Protein AF-A0A7W0VS51-F1 (afdb_monomer)

Foldseek 3Di:
DPPVVVVVVVLVVLCVVCVVLCVVPDDPSPPVNVVSVVVNVCSVVVVVCCVVVVVVCCVVVVPPDDDPDDD

Mean predicted aligned error: 12.31 Å

pLDDT: mean 73.58, std 11.72, range [49.66, 91.69]

Structure (mmCIF, N/CA/C/O backbone):
data_AF-A0A7W0VS51-F1
#
_entry.id   AF-A0A7W0VS51-F1
#
loop_
_atom_site.group_PDB
_atom_site.id
_atom_site.type_symbol
_atom_site.label_atom_id
_atom_site.label_alt_id
_atom_site.label_comp_id
_atom_site.label_asym_id
_atom_site.label_entity_id
_atom_site.label_seq_id
_atom_site.pdbx_PDB_ins_code
_atom_site.Cartn_x
_atom_site.Cartn_y
_atom_site.Cartn_z
_atom_site.occupancy
_atom_site.B_iso_or_equ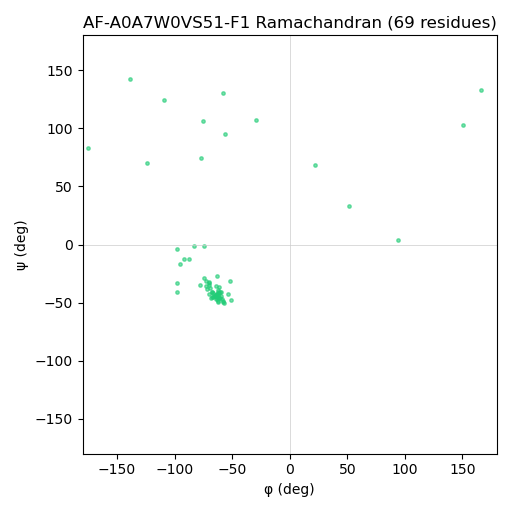iv
_atom_site.auth_seq_id
_atom_site.auth_comp_id
_atom_site.auth_asym_id
_atom_site.auth_atom_id
_atom_site.pdbx_PDB_model_num
ATOM 1 N N . ARG A 1 1 ? -13.148 8.608 12.353 1.00 52.56 1 ARG A N 1
ATOM 2 C CA . ARG A 1 1 ? -13.382 9.335 11.072 1.00 52.56 1 ARG A CA 1
ATOM 3 C C . ARG A 1 1 ? -12.243 10.272 10.609 1.00 52.56 1 ARG A C 1
ATOM 5 O O . ARG A 1 1 ? -12.329 10.782 9.504 1.00 52.56 1 ARG A O 1
ATOM 12 N N . ARG A 1 2 ? -11.136 10.458 11.353 1.00 49.66 2 ARG A N 1
ATOM 13 C CA . ARG A 1 2 ? -10.039 11.391 10.982 1.00 49.66 2 ARG A CA 1
ATOM 14 C C . ARG A 1 2 ? -8.819 10.743 10.286 1.00 49.66 2 ARG A C 1
ATOM 16 O O . ARG A 1 2 ? -7.920 11.462 9.880 1.00 49.66 2 ARG A O 1
ATOM 23 N N . ARG A 1 3 ? -8.791 9.406 10.129 1.00 58.31 3 ARG A N 1
ATOM 24 C CA . ARG A 1 3 ? -7.633 8.6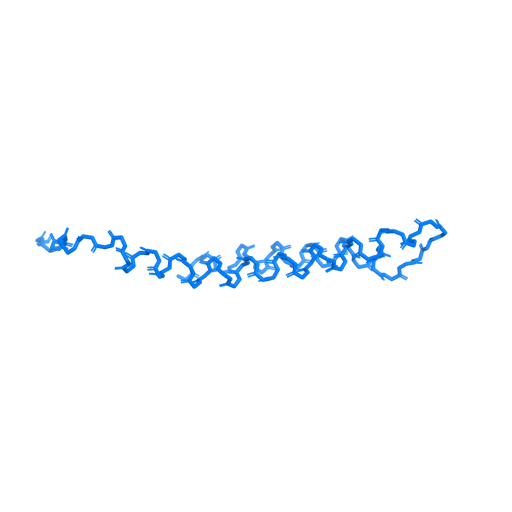43 9.600 1.00 58.31 3 ARG A CA 1
ATOM 25 C C . ARG A 1 3 ? -7.669 8.323 8.095 1.00 58.31 3 ARG A C 1
ATOM 27 O O . ARG A 1 3 ? -6.630 8.036 7.524 1.00 58.31 3 ARG A O 1
ATOM 34 N N . LEU A 1 4 ? -8.832 8.426 7.444 1.00 57.84 4 LEU A N 1
ATOM 35 C CA . LEU A 1 4 ? -8.990 8.122 6.009 1.00 57.84 4 LEU A CA 1
ATOM 36 C C . LEU A 1 4 ? -8.409 9.212 5.093 1.00 57.84 4 LEU A C 1
ATOM 38 O O . LEU A 1 4 ? -7.937 8.917 4.002 1.00 57.84 4 LEU A O 1
ATOM 42 N N . ARG A 1 5 ? -8.399 10.470 5.556 1.00 69.50 5 ARG A N 1
ATOM 43 C CA . ARG A 1 5 ? -7.793 11.606 4.842 1.00 69.50 5 ARG A CA 1
ATOM 44 C C . ARG A 1 5 ? -6.297 11.387 4.550 1.00 69.50 5 ARG A C 1
ATOM 46 O O . ARG A 1 5 ? -5.921 11.532 3.394 1.00 69.50 5 ARG A O 1
ATOM 53 N N . PRO A 1 6 ? -5.469 10.996 5.538 1.00 72.44 6 PRO A N 1
ATOM 54 C CA . PRO A 1 6 ? -4.065 10.657 5.315 1.00 72.44 6 PRO A CA 1
ATOM 55 C C . PRO A 1 6 ? -3.821 9.598 4.237 1.00 72.44 6 PRO A C 1
ATOM 57 O O . PRO A 1 6 ? -2.928 9.779 3.422 1.00 72.44 6 PRO A O 1
ATOM 60 N N . ILE A 1 7 ? -4.627 8.529 4.205 1.00 71.50 7 ILE A N 1
ATOM 61 C CA . ILE A 1 7 ? -4.447 7.413 3.261 1.00 71.50 7 ILE A CA 1
ATOM 62 C C . ILE A 1 7 ? -4.747 7.861 1.832 1.00 71.50 7 ILE A C 1
ATOM 64 O O . ILE A 1 7 ? -3.959 7.589 0.932 1.00 71.50 7 ILE A O 1
ATOM 68 N N . LEU A 1 8 ? -5.857 8.580 1.633 1.00 74.12 8 LEU A N 1
ATOM 69 C CA . LEU A 1 8 ? -6.222 9.140 0.327 1.00 74.12 8 LEU A CA 1
ATOM 70 C C . LEU A 1 8 ? -5.201 10.181 -0.149 1.00 74.12 8 LEU A C 1
ATOM 72 O O . LEU A 1 8 ? -4.900 10.252 -1.335 1.00 74.12 8 LEU A O 1
ATOM 76 N N . MET A 1 9 ? -4.641 10.964 0.776 1.00 83.81 9 MET A N 1
ATOM 77 C CA . MET A 1 9 ? -3.618 11.961 0.468 1.00 83.81 9 MET A CA 1
ATOM 78 C C . MET A 1 9 ? -2.313 11.307 -0.001 1.00 83.81 9 MET A C 1
ATOM 80 O O . MET A 1 9 ? -1.757 11.733 -1.009 1.00 83.81 9 MET A O 1
ATOM 84 N N . THR A 1 10 ? -1.834 10.257 0.673 1.00 79.81 10 THR A N 1
ATOM 85 C CA . THR A 1 10 ? -0.615 9.556 0.243 1.00 79.81 10 THR A CA 1
ATOM 86 C C . THR A 1 10 ? -0.825 8.778 -1.047 1.00 79.81 10 THR A C 1
ATOM 88 O O . THR A 1 10 ? 0.018 8.882 -1.933 1.00 79.81 10 THR A O 1
ATOM 91 N N . THR A 1 11 ? -1.954 8.077 -1.216 1.00 71.31 11 THR A N 1
ATOM 92 C CA . THR A 1 11 ? -2.239 7.383 -2.490 1.00 71.31 11 THR A CA 1
ATOM 93 C C . THR A 1 11 ? -2.334 8.355 -3.661 1.00 71.31 11 THR A C 1
ATOM 95 O O . THR A 1 11 ? -1.756 8.079 -4.708 1.00 71.31 11 THR A O 1
ATOM 98 N N . ALA A 1 12 ? -2.984 9.511 -3.494 1.00 79.94 12 ALA A N 1
ATOM 99 C CA . ALA A 1 12 ? -3.052 10.529 -4.543 1.00 79.94 12 ALA A CA 1
ATOM 100 C C . ALA A 1 12 ? -1.662 11.075 -4.914 1.00 79.94 12 ALA A C 1
ATOM 102 O O . ALA A 1 12 ? -1.327 11.140 -6.097 1.00 79.94 12 ALA A O 1
ATOM 103 N N . THR A 1 13 ? -0.828 11.406 -3.924 1.00 83.25 13 THR A N 1
ATOM 104 C CA . THR A 1 13 ? 0.544 11.888 -4.155 1.00 83.25 13 THR A CA 1
ATOM 105 C C . THR A 1 13 ? 1.417 10.834 -4.842 1.00 83.25 13 THR A C 1
ATOM 107 O O . THR A 1 13 ? 2.133 11.163 -5.786 1.00 83.25 13 THR A O 1
ATOM 110 N N . THR A 1 14 ? 1.340 9.564 -4.429 1.00 79.19 14 THR A N 1
ATOM 111 C CA . THR A 1 14 ? 2.086 8.466 -5.068 1.00 79.19 14 THR A CA 1
ATOM 112 C C . THR A 1 14 ? 1.612 8.225 -6.499 1.00 79.19 14 THR A C 1
ATOM 114 O O . THR A 1 14 ? 2.447 8.104 -7.392 1.00 79.19 14 THR A O 1
ATOM 117 N N . CYS A 1 15 ? 0.298 8.216 -6.747 1.00 73.69 15 CYS A N 1
ATOM 118 C CA . CYS A 1 15 ? -0.249 8.079 -8.096 1.00 73.69 15 CYS A CA 1
ATOM 119 C C . CYS A 1 15 ? 0.211 9.215 -9.013 1.00 73.69 15 CYS A C 1
ATOM 121 O O . CYS A 1 15 ? 0.625 8.938 -10.131 1.00 73.69 15 CYS A O 1
ATOM 123 N N . LEU A 1 16 ? 0.197 10.468 -8.547 1.00 79.62 16 LEU A N 1
ATOM 124 C CA . LEU A 1 1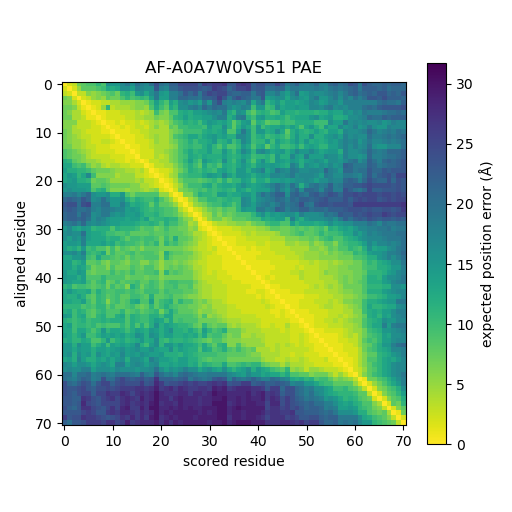6 ? 0.672 11.615 -9.331 1.00 79.62 16 LEU A CA 1
ATOM 125 C C . LEU A 1 16 ? 2.189 11.572 -9.579 1.00 79.62 16 LEU A C 1
ATOM 127 O O . LEU A 1 16 ? 2.627 11.857 -10.690 1.00 79.62 16 LEU A O 1
ATOM 131 N N . GLY A 1 17 ? 2.990 11.181 -8.582 1.00 76.00 17 GLY A N 1
ATOM 132 C CA . GLY A 1 17 ? 4.451 11.088 -8.708 1.00 76.00 17 GLY A CA 1
ATOM 133 C C . GLY A 1 17 ? 4.935 9.911 -9.561 1.00 76.00 17 GLY A C 1
ATOM 134 O O . GLY A 1 17 ? 5.958 10.017 -10.232 1.00 76.00 17 GLY A O 1
ATOM 135 N N . MET A 1 18 ? 4.195 8.798 -9.574 1.00 70.44 18 MET A N 1
ATOM 136 C CA . MET A 1 18 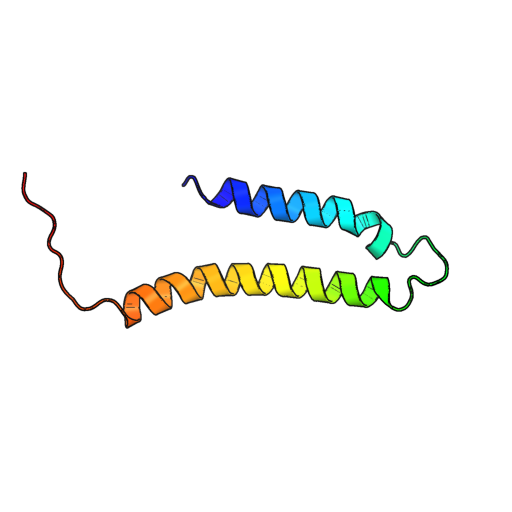? 4.511 7.622 -10.394 1.00 70.44 18 MET A CA 1
ATOM 137 C C . MET A 1 18 ? 3.844 7.638 -11.773 1.00 70.44 18 MET A C 1
ATOM 139 O O . MET A 1 18 ? 4.245 6.851 -12.626 1.00 70.44 18 MET A O 1
ATOM 143 N N . LEU A 1 19 ? 2.877 8.525 -12.028 1.00 71.62 19 LEU A N 1
ATOM 144 C CA . LEU A 1 19 ? 2.202 8.659 -13.323 1.00 71.62 19 LEU A CA 1
ATOM 145 C C . LEU A 1 19 ? 3.168 8.782 -14.523 1.00 71.62 19 LEU A C 1
ATOM 147 O O . LEU A 1 19 ? 2.984 8.031 -15.483 1.00 71.62 19 LEU A O 1
ATOM 151 N N . PRO A 1 20 ? 4.216 9.639 -14.500 1.00 67.81 20 PRO A N 1
ATOM 152 C CA . PRO A 1 20 ? 5.138 9.751 -15.635 1.00 67.81 20 PRO A CA 1
ATOM 153 C C . PRO A 1 20 ? 6.023 8.506 -15.808 1.00 67.81 20 PRO A C 1
ATOM 155 O O . PRO A 1 20 ? 6.330 8.119 -16.932 1.00 67.81 20 PRO A O 1
ATOM 158 N N . ILE A 1 21 ? 6.378 7.838 -14.705 1.00 67.19 21 ILE A N 1
ATOM 159 C CA . ILE A 1 21 ? 7.179 6.602 -14.706 1.00 67.19 21 ILE A CA 1
ATOM 160 C C . ILE A 1 21 ? 6.344 5.429 -15.244 1.00 67.19 21 ILE A C 1
ATOM 162 O O . ILE A 1 21 ? 6.839 4.597 -16.001 1.00 67.19 21 ILE A O 1
ATOM 166 N N . ALA A 1 22 ? 5.056 5.379 -14.892 1.00 59.56 22 ALA A N 1
ATOM 167 C CA . ALA A 1 22 ? 4.114 4.360 -15.347 1.00 59.56 22 ALA A CA 1
ATOM 168 C C . ALA A 1 22 ? 3.775 4.493 -16.837 1.00 59.56 22 ALA A C 1
ATOM 170 O O . ALA A 1 22 ?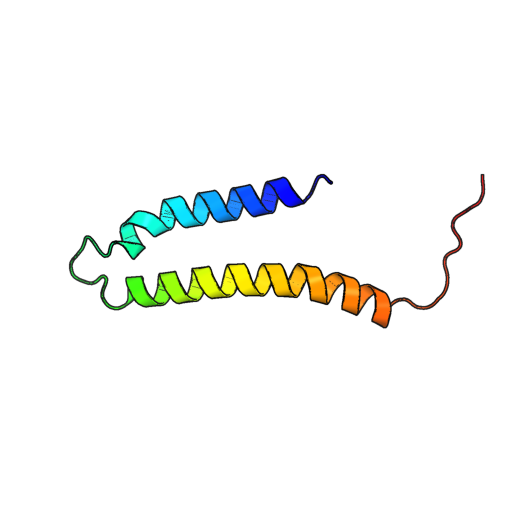 3.567 3.480 -17.503 1.00 59.56 22 ALA A O 1
ATOM 171 N N . MET A 1 23 ? 3.750 5.721 -17.363 1.00 65.56 23 MET A N 1
ATOM 172 C CA . MET A 1 23 ? 3.595 5.966 -18.797 1.00 65.56 23 MET A CA 1
ATOM 173 C C . MET A 1 23 ? 4.866 5.663 -19.610 1.00 65.56 23 MET A C 1
ATOM 175 O O . MET A 1 23 ? 4.822 5.775 -20.831 1.00 65.56 23 MET A O 1
ATOM 179 N N . ALA A 1 24 ? 5.967 5.248 -18.964 1.00 59.94 24 ALA A N 1
ATOM 180 C CA . ALA A 1 24 ? 7.195 4.793 -19.621 1.00 59.94 24 ALA A CA 1
ATOM 181 C C . ALA A 1 24 ? 7.727 5.780 -20.686 1.00 59.94 24 ALA A C 1
ATOM 183 O O . ALA A 1 24 ? 8.293 5.368 -21.698 1.00 59.94 24 ALA A O 1
ATOM 184 N N . LEU A 1 25 ? 7.543 7.094 -20.477 1.00 58.81 25 LEU A N 1
ATOM 185 C CA . LEU A 1 25 ? 8.105 8.130 -21.352 1.00 58.81 25 LEU A CA 1
ATOM 186 C C . LEU A 1 25 ? 9.601 8.288 -21.051 1.00 58.81 25 LEU A C 1
ATOM 188 O O . LEU A 1 25 ? 10.018 9.231 -20.383 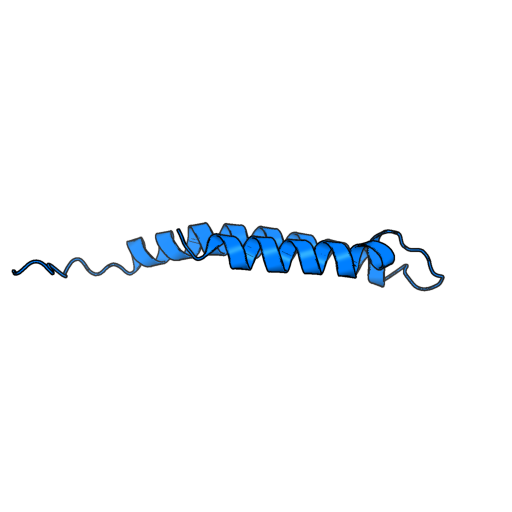1.00 58.81 25 LEU A O 1
ATOM 192 N N . GLY A 1 26 ? 10.408 7.331 -21.498 1.00 60.69 26 GLY A N 1
ATOM 193 C CA . GLY A 1 26 ? 11.864 7.396 -21.405 1.00 60.69 26 GLY A CA 1
ATOM 194 C C . GLY A 1 26 ? 12.530 6.052 -21.683 1.00 60.69 26 GLY A C 1
ATOM 195 O O . GLY A 1 26 ? 12.121 5.022 -21.140 1.00 60.69 26 GLY A O 1
ATOM 196 N N . GLU A 1 27 ? 13.568 6.064 -22.518 1.00 59.19 27 GLU A N 1
ATOM 197 C CA . GLU A 1 27 ? 14.456 4.919 -22.749 1.00 59.19 27 GLU A CA 1
ATOM 198 C C . GLU A 1 27 ? 15.086 4.481 -21.408 1.00 59.19 27 GLU A C 1
ATOM 200 O O . GLU A 1 27 ? 15.547 5.317 -20.632 1.00 59.19 27 GLU A O 1
ATOM 205 N N . GLY A 1 28 ? 15.042 3.181 -21.082 1.00 67.06 28 GLY A N 1
ATOM 206 C CA . GLY A 1 28 ? 15.501 2.642 -19.786 1.00 67.06 28 GLY A CA 1
ATOM 207 C C . GLY A 1 28 ? 14.420 2.479 -18.701 1.00 67.06 28 GLY A C 1
ATOM 208 O O . GLY A 1 28 ? 14.720 2.062 -17.580 1.00 67.06 28 GLY A O 1
ATOM 209 N N . THR A 1 29 ? 13.145 2.746 -19.011 1.00 64.31 29 THR A N 1
ATOM 210 C CA . THR A 1 29 ? 12.008 2.513 -18.089 1.00 64.31 29 THR A CA 1
ATOM 211 C C . THR A 1 29 ? 11.484 1.071 -18.082 1.00 64.31 29 THR A C 1
ATOM 213 O O . THR A 1 29 ? 10.604 0.734 -17.289 1.00 64.31 29 THR A O 1
ATOM 216 N N . GLU A 1 30 ? 12.068 0.193 -18.896 1.00 72.00 30 GLU A N 1
ATOM 217 C CA . GLU A 1 30 ? 11.744 -1.235 -19.020 1.00 72.00 30 GLU A CA 1
ATOM 218 C C . GLU A 1 30 ? 11.733 -1.999 -17.682 1.00 72.00 30 GLU A C 1
ATOM 220 O O . GLU A 1 30 ? 10.905 -2.889 -17.495 1.00 72.00 30 GLU A O 1
ATOM 225 N N . ILE A 1 31 ? 12.563 -1.595 -16.711 1.00 75.56 31 ILE A N 1
ATOM 226 C CA . ILE A 1 31 ? 12.566 -2.163 -15.351 1.00 75.56 31 ILE A CA 1
ATOM 227 C C . ILE A 1 31 ? 11.773 -1.297 -14.357 1.00 75.56 31 ILE A C 1
ATOM 229 O O . ILE A 1 31 ? 11.118 -1.818 -13.454 1.00 75.56 31 ILE A O 1
ATOM 233 N N . GLN A 1 32 ? 11.756 0.027 -14.520 1.00 74.38 32 GLN A N 1
ATOM 234 C CA . GLN A 1 32 ? 11.070 0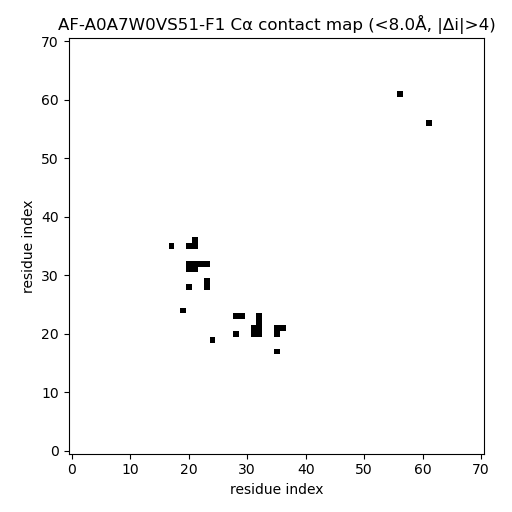.923 -13.579 1.00 74.38 32 GLN A CA 1
ATOM 235 C C . GLN A 1 32 ? 9.538 0.846 -13.688 1.00 74.38 32 GLN A C 1
ATOM 237 O O . GLN A 1 32 ? 8.847 0.897 -12.670 1.00 74.38 32 GLN A O 1
ATOM 242 N N . ALA A 1 33 ? 8.995 0.656 -14.893 1.00 75.19 33 ALA A N 1
ATOM 243 C CA . ALA A 1 33 ? 7.558 0.531 -15.127 1.00 75.19 33 ALA A CA 1
ATOM 244 C C . ALA A 1 33 ? 6.916 -0.714 -14.466 1.00 75.19 33 ALA A C 1
ATOM 246 O O . ALA A 1 33 ? 5.834 -0.580 -13.878 1.00 75.19 33 ALA A O 1
ATOM 247 N N . PRO A 1 34 ? 7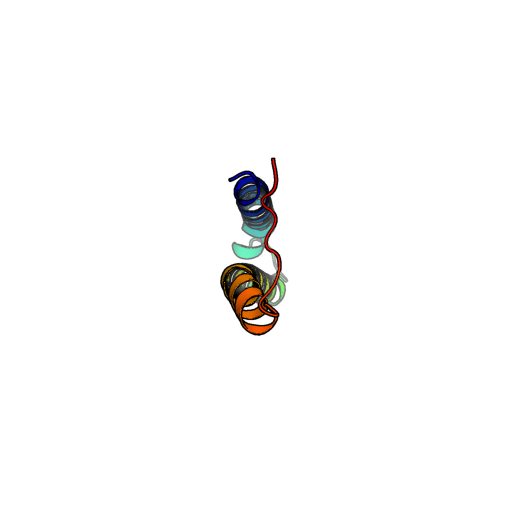.503 -1.930 -14.531 1.00 79.75 34 PRO A N 1
ATOM 248 C CA . PRO A 1 34 ? 6.985 -3.072 -13.777 1.00 79.75 34 PRO A CA 1
ATOM 249 C C . PRO A 1 34 ? 7.195 -2.917 -12.264 1.00 79.75 34 PRO A C 1
ATOM 251 O O . PRO A 1 34 ? 6.282 -3.238 -11.504 1.00 79.75 34 PRO A O 1
ATOM 254 N N . LEU A 1 35 ? 8.323 -2.354 -11.813 1.00 83.56 35 LEU A N 1
ATOM 255 C CA . LEU A 1 35 ? 8.559 -2.095 -10.385 1.00 83.56 35 LEU A CA 1
ATOM 256 C C . LEU A 1 35 ? 7.519 -1.136 -9.788 1.00 83.56 35 LEU A C 1
ATOM 258 O O . LEU A 1 35 ? 6.945 -1.429 -8.739 1.00 83.56 35 LEU A O 1
ATOM 262 N N . ALA A 1 36 ? 7.214 -0.031 -10.474 1.00 80.75 36 ALA A N 1
ATOM 263 C CA . ALA A 1 36 ? 6.202 0.927 -10.027 1.00 80.75 36 ALA A CA 1
ATOM 264 C C . ALA A 1 36 ? 4.811 0.280 -9.903 1.00 80.75 36 ALA A C 1
ATOM 266 O O . ALA A 1 36 ? 4.110 0.499 -8.913 1.00 80.75 36 ALA A O 1
ATOM 267 N N . ARG A 1 37 ? 4.432 -0.578 -10.862 1.00 82.25 37 ARG A N 1
ATOM 268 C CA . ARG A 1 37 ? 3.173 -1.342 -10.808 1.00 82.25 37 ARG A CA 1
ATOM 269 C C . ARG A 1 37 ? 3.115 -2.297 -9.613 1.00 82.25 37 ARG A C 1
ATOM 271 O O . ARG A 1 37 ? 2.084 -2.347 -8.943 1.00 82.25 37 ARG A O 1
ATOM 278 N N . VAL A 1 38 ? 4.202 -3.014 -9.318 1.00 89.75 38 VAL A N 1
ATOM 279 C CA . VAL A 1 38 ? 4.277 -3.923 -8.158 1.00 89.75 38 VAL A CA 1
ATOM 280 C C . VAL A 1 38 ? 4.155 -3.152 -6.844 1.00 89.75 38 VAL A C 1
ATOM 282 O O . VAL A 1 38 ? 3.396 -3.563 -5.968 1.00 89.75 38 VAL A O 1
ATOM 285 N N . VAL A 1 39 ? 4.839 -2.013 -6.712 1.00 86.00 39 VAL A N 1
ATOM 286 C CA . VAL A 1 39 ? 4.778 -1.179 -5.500 1.00 86.00 39 VAL A CA 1
ATOM 287 C C . VAL A 1 39 ? 3.373 -0.615 -5.287 1.00 86.00 39 VAL A C 1
ATOM 289 O O . VAL A 1 39 ? 2.835 -0.739 -4.188 1.00 86.00 39 VAL A O 1
ATOM 292 N N . LEU A 1 40 ? 2.738 -0.064 -6.328 1.00 84.31 40 LEU A N 1
ATOM 293 C CA . LEU A 1 40 ? 1.360 0.440 -6.252 1.00 84.31 40 LEU A CA 1
ATOM 294 C C . LEU A 1 40 ? 0.368 -0.654 -5.835 1.00 84.31 40 LEU A C 1
ATOM 296 O O . LEU A 1 40 ? -0.438 -0.443 -4.925 1.00 84.31 40 LEU A O 1
ATOM 300 N N . GLY A 1 41 ? 0.455 -1.838 -6.450 1.00 88.12 41 GLY A N 1
ATOM 301 C CA . GLY A 1 41 ? -0.373 -2.986 -6.077 1.00 88.12 41 GLY A CA 1
ATOM 302 C C . GLY A 1 41 ? -0.126 -3.435 -4.635 1.00 88.12 41 GLY A C 1
ATOM 303 O O . GLY A 1 41 ? -1.073 -3.616 -3.868 1.00 88.12 41 GLY A O 1
ATOM 304 N N . GLY A 1 42 ? 1.142 -3.537 -4.233 1.00 89.56 42 GLY A N 1
ATOM 305 C CA . GLY A 1 42 ? 1.540 -3.917 -2.879 1.00 89.56 42 GLY A CA 1
ATOM 306 C C . GLY A 1 42 ? 1.061 -2.929 -1.818 1.00 89.56 42 GLY A C 1
ATOM 307 O O . GLY A 1 42 ? 0.572 -3.349 -0.772 1.00 89.56 42 GLY A O 1
ATOM 308 N N . MET A 1 43 ? 1.126 -1.623 -2.086 1.00 85.00 43 MET A N 1
ATOM 309 C CA . MET A 1 43 ? 0.640 -0.595 -1.161 1.00 85.00 43 MET A CA 1
ATOM 310 C C . MET A 1 43 ? -0.884 -0.633 -1.008 1.00 85.00 43 MET A C 1
ATOM 312 O O . MET A 1 43 ? -1.386 -0.530 0.116 1.00 85.00 43 MET A O 1
ATOM 316 N N . LEU A 1 44 ? -1.626 -0.829 -2.103 1.00 86.44 44 LEU A N 1
ATOM 317 C CA . LEU A 1 44 ? -3.084 -0.990 -2.056 1.00 86.44 44 LEU A CA 1
ATOM 318 C C . LEU A 1 44 ? -3.480 -2.230 -1.244 1.00 86.44 44 LEU A C 1
ATOM 320 O O . LEU A 1 44 ? -4.295 -2.132 -0.323 1.00 86.44 44 LEU A O 1
ATOM 324 N N . ILE A 1 45 ? -2.858 -3.374 -1.536 1.00 91.31 45 ILE A N 1
ATOM 325 C CA . ILE A 1 45 ? -3.128 -4.644 -0.851 1.00 91.31 45 ILE A CA 1
ATOM 326 C C . ILE A 1 45 ? -2.716 -4.566 0.621 1.00 91.31 45 ILE A C 1
ATOM 328 O O . ILE A 1 45 ? -3.496 -4.953 1.483 1.00 91.31 45 ILE A O 1
ATOM 332 N N . SER A 1 46 ? -1.546 -4.008 0.937 1.00 87.75 46 SER A N 1
ATOM 333 C CA . SER A 1 46 ? -1.072 -3.828 2.316 1.00 87.75 46 SER A CA 1
ATOM 334 C C . SER A 1 46 ? -2.000 -2.921 3.127 1.00 87.75 46 SER A C 1
ATOM 336 O O . SER A 1 46 ? -2.259 -3.189 4.298 1.00 87.75 46 SER A O 1
ATOM 338 N N . THR A 1 47 ? -2.577 -1.889 2.506 1.00 83.44 47 THR A N 1
ATOM 339 C CA . THR A 1 47 ? -3.551 -1.010 3.170 1.00 83.44 47 THR A CA 1
ATOM 340 C C . THR A 1 47 ? -4.853 -1.748 3.476 1.00 83.44 47 THR A C 1
ATOM 342 O O . THR A 1 47 ? -5.358 -1.649 4.595 1.00 83.44 47 THR A O 1
ATOM 345 N N . LEU A 1 48 ? -5.378 -2.516 2.514 1.00 89.06 48 LEU A N 1
ATOM 346 C CA . LEU A 1 48 ? -6.573 -3.343 2.715 1.00 89.06 48 LEU A CA 1
ATOM 347 C C . LEU A 1 48 ? -6.337 -4.424 3.770 1.00 89.06 48 LEU A C 1
ATOM 349 O O . LEU A 1 48 ? -7.141 -4.563 4.691 1.00 89.06 48 LEU A O 1
ATOM 353 N N . ILE A 1 49 ? -5.206 -5.129 3.674 1.00 91.69 49 ILE A N 1
ATOM 354 C CA . ILE A 1 49 ? -4.776 -6.110 4.667 1.00 91.69 49 ILE A CA 1
ATOM 355 C C . ILE A 1 49 ? -4.671 -5.429 6.018 1.00 91.69 49 ILE A C 1
ATOM 357 O O . ILE A 1 49 ? -5.285 -5.916 6.942 1.00 91.69 49 ILE A O 1
ATOM 361 N N . THR A 1 50 ? -4.001 -4.288 6.163 1.00 86.44 50 THR A N 1
ATOM 362 C CA . THR A 1 50 ? -3.884 -3.600 7.459 1.00 86.44 50 THR A CA 1
ATOM 363 C C . THR A 1 50 ? -5.252 -3.220 8.020 1.00 86.44 50 THR A C 1
ATOM 365 O O . THR A 1 50 ? -5.491 -3.405 9.209 1.00 86.44 50 THR A O 1
ATOM 368 N N . LEU A 1 51 ? -6.184 -2.742 7.190 1.00 84.94 51 LEU A N 1
ATOM 369 C CA . LEU A 1 51 ? -7.534 -2.397 7.642 1.00 84.94 51 LEU A CA 1
ATOM 370 C C . LEU A 1 51 ? -8.333 -3.597 8.169 1.00 84.94 51 LEU A C 1
ATOM 372 O O . LEU A 1 51 ? -9.225 -3.385 8.983 1.00 84.94 51 LEU A O 1
ATOM 376 N N . VAL A 1 52 ? -8.044 -4.814 7.702 1.00 86.56 52 VAL A N 1
ATOM 377 C CA . VAL A 1 52 ? -8.729 -6.061 8.097 1.00 86.56 52 VAL A CA 1
ATOM 378 C C . VAL A 1 52 ? -7.944 -6.829 9.166 1.00 86.56 52 VAL A C 1
ATOM 380 O O . VAL A 1 52 ? -8.508 -7.331 10.131 1.00 86.56 52 VAL A O 1
ATOM 383 N N . LEU A 1 53 ? -6.625 -6.875 9.029 1.00 88.19 53 LEU A N 1
ATOM 384 C CA . LEU A 1 53 ? -5.671 -7.509 9.926 1.00 88.19 53 LEU A CA 1
ATOM 385 C C . LEU A 1 53 ? -5.640 -6.790 11.270 1.00 88.19 53 LEU A C 1
ATOM 387 O O . LEU A 1 53 ? -5.618 -7.457 12.291 1.00 88.19 53 LEU A O 1
ATOM 391 N N . LEU A 1 54 ? -5.678 -5.453 11.297 1.00 87.44 54 LEU A N 1
ATOM 392 C CA . LEU A 1 54 ? -5.682 -4.690 12.545 1.00 87.44 54 LEU A CA 1
ATOM 393 C C . LEU A 1 54 ? -6.920 -4.981 13.419 1.00 87.44 54 LEU A C 1
ATOM 395 O O . LEU A 1 54 ? -6.721 -5.274 14.595 1.00 87.44 54 LEU A O 1
ATOM 399 N N . PRO A 1 55 ? -8.175 -4.967 12.916 1.00 78.62 55 PRO A N 1
ATOM 400 C CA . PRO A 1 55 ? -9.329 -5.378 13.711 1.00 78.62 55 PRO A CA 1
ATOM 401 C C . PRO A 1 55 ? -9.357 -6.885 13.978 1.00 78.62 55 PRO A C 1
ATOM 403 O O . PRO A 1 55 ? -9.759 -7.271 15.066 1.00 78.62 55 PRO A O 1
ATOM 406 N N . ALA A 1 56 ? -8.910 -7.741 13.052 1.00 84.88 56 ALA A N 1
ATOM 407 C CA . ALA A 1 56 ? -8.834 -9.183 13.304 1.00 84.88 56 ALA A CA 1
ATOM 408 C C . ALA A 1 56 ? -7.840 -9.511 14.427 1.00 84.88 56 ALA A C 1
ATOM 410 O O . ALA A 1 56 ? -8.152 -10.291 15.322 1.00 84.88 56 ALA A O 1
ATOM 411 N N . LEU A 1 57 ? -6.671 -8.866 14.418 1.00 82.94 57 LEU A N 1
ATOM 412 C CA . LEU A 1 57 ? -5.707 -8.933 15.507 1.00 82.94 57 LEU A CA 1
ATOM 413 C C . LEU A 1 57 ? -6.290 -8.336 16.775 1.00 82.94 57 LEU A C 1
ATOM 415 O O . LEU A 1 57 ? -6.117 -8.948 17.816 1.00 82.94 57 LEU A O 1
ATOM 419 N N . TYR A 1 58 ? -6.995 -7.203 16.712 1.00 79.50 58 TYR A N 1
ATOM 420 C CA . TYR A 1 58 ? -7.647 -6.628 17.888 1.00 79.50 58 TYR A CA 1
ATOM 421 C C . TYR A 1 58 ? -8.624 -7.627 18.507 1.00 79.50 58 TYR A C 1
ATOM 423 O O . TYR A 1 58 ? -8.481 -7.923 19.674 1.00 79.50 58 TYR A O 1
ATOM 431 N N . VAL A 1 59 ? -9.499 -8.257 17.717 1.00 78.06 59 VAL A N 1
ATOM 432 C CA . VAL A 1 59 ? -10.445 -9.290 18.180 1.00 78.06 59 VAL A CA 1
ATOM 433 C C . VAL A 1 59 ? -9.739 -10.530 18.737 1.00 78.06 59 VAL A C 1
ATOM 435 O O . VAL A 1 59 ? -10.205 -11.112 19.712 1.00 78.06 59 VAL A O 1
ATOM 438 N N . LEU A 1 60 ? -8.636 -10.960 18.119 1.00 77.12 60 LEU A N 1
ATOM 439 C CA . LEU A 1 60 ? -7.908 -12.163 18.532 1.00 77.12 60 LEU A CA 1
ATOM 440 C C . LEU A 1 60 ? -7.034 -11.922 19.768 1.00 77.12 60 LEU A C 1
ATOM 442 O O . LEU A 1 60 ? -6.856 -12.816 20.591 1.00 77.12 60 LEU A O 1
ATOM 446 N N . THR A 1 61 ? -6.470 -10.721 19.871 1.00 75.50 61 THR A N 1
ATOM 447 C CA . THR A 1 61 ? -5.658 -10.297 21.010 1.00 75.50 61 THR A CA 1
ATOM 448 C C . THR A 1 61 ? -6.493 -9.700 22.123 1.00 75.50 61 THR A C 1
ATOM 450 O O . THR A 1 61 ? -5.920 -9.597 23.198 1.00 75.50 61 THR A O 1
ATOM 453 N N . ASP A 1 62 ? -7.782 -9.378 21.899 1.00 60.62 62 ASP A N 1
ATOM 454 C CA . ASP A 1 62 ? -8.747 -8.852 22.875 1.00 60.62 62 ASP A CA 1
ATOM 455 C C . ASP A 1 62 ? -8.834 -9.822 24.057 1.00 60.62 62 ASP A C 1
ATOM 457 O O . ASP A 1 62 ? -9.577 -10.817 24.033 1.00 60.62 62 ASP A O 1
ATOM 461 N N . PRO A 1 63 ? -8.070 -9.579 25.132 1.00 56.84 63 PRO A N 1
ATOM 462 C CA . PRO A 1 63 ? -8.295 -10.296 26.356 1.00 56.84 63 PRO A CA 1
ATOM 463 C C . PRO A 1 63 ? -9.549 -9.621 26.890 1.00 56.84 63 PRO A C 1
ATOM 465 O O . PRO A 1 63 ? -9.471 -8.472 27.319 1.00 56.84 63 PRO A O 1
ATOM 468 N N . LYS A 1 64 ? -10.711 -10.287 26.819 1.00 60.16 64 LYS A N 1
ATOM 469 C CA . LYS A 1 64 ? -11.928 -9.872 27.539 1.00 60.16 64 LYS A CA 1
ATOM 470 C C . LYS A 1 64 ? -11.504 -9.152 28.824 1.00 60.16 64 LYS A C 1
ATOM 472 O O . LYS A 1 64 ? -11.001 -9.865 29.682 1.00 60.16 64 LYS A O 1
ATOM 477 N N . ARG A 1 65 ? -11.638 -7.815 28.913 1.00 57.59 65 ARG A N 1
ATOM 478 C CA . ARG A 1 65 ? -11.739 -6.923 30.103 1.00 57.59 65 ARG A CA 1
ATOM 479 C C . ARG A 1 65 ? -11.158 -5.525 29.817 1.00 57.59 65 ARG A C 1
ATOM 481 O O . ARG A 1 65 ? -9.957 -5.329 29.931 1.00 57.59 65 ARG A O 1
ATOM 488 N N . LEU A 1 66 ? -12.042 -4.548 29.596 1.00 58.12 66 LEU A N 1
ATOM 489 C CA . LEU A 1 66 ? -12.097 -3.260 30.321 1.00 58.12 66 LEU A CA 1
ATOM 490 C C . LEU A 1 66 ? -13.348 -2.510 29.809 1.00 58.12 66 LEU A C 1
ATOM 492 O O . LEU A 1 66 ? -13.302 -1.809 28.810 1.00 58.12 66 LEU A O 1
ATOM 496 N N . HIS A 1 67 ? -14.562 -2.771 30.307 1.00 57.25 67 HIS A N 1
ATOM 497 C CA . HIS A 1 67 ? -15.079 -2.126 31.526 1.00 57.25 67 HIS A CA 1
ATOM 498 C C . HIS A 1 67 ? -14.361 -0.804 31.845 1.00 57.25 67 HIS A C 1
ATOM 500 O O . HIS A 1 67 ? -13.614 -0.714 32.811 1.00 57.25 67 HIS A O 1
ATOM 506 N N . ILE A 1 68 ? -14.579 0.203 30.996 1.00 55.03 68 ILE A N 1
ATOM 507 C CA . ILE A 1 68 ? -14.424 1.619 31.345 1.00 55.03 68 ILE A CA 1
ATOM 508 C C . ILE A 1 68 ? -15.769 2.304 31.046 1.00 55.03 68 ILE A C 1
ATOM 510 O O . ILE A 1 68 ? -15.920 3.040 30.081 1.00 55.03 68 ILE A O 1
ATOM 514 N N . GLU A 1 69 ? -16.774 1.977 31.854 1.00 59.47 69 GLU A N 1
ATOM 515 C CA . GLU A 1 69 ? -17.550 3.012 32.542 1.00 59.47 69 GLU A CA 1
ATOM 516 C C . GLU A 1 69 ? -17.140 2.875 34.014 1.00 59.47 69 GLU A C 1
ATOM 518 O O . GLU A 1 69 ? -17.139 1.759 34.546 1.00 59.47 69 GLU A O 1
ATOM 523 N N . PRO A 1 70 ? -16.651 3.959 34.631 1.00 56.47 70 PRO A N 1
ATOM 524 C CA . PRO A 1 70 ? -17.566 4.735 35.457 1.00 56.47 70 PRO A CA 1
ATOM 525 C C . PRO A 1 70 ? -17.408 6.261 35.313 1.00 56.47 70 PRO A C 1
ATOM 527 O O . PRO A 1 70 ? -16.293 6.775 35.254 1.00 56.47 70 PRO A O 1
ATOM 530 N N . THR A 1 71 ? -18.580 6.910 35.363 1.00 51.75 71 THR A N 1
ATOM 531 C CA . THR A 1 71 ? -18.914 8.324 35.663 1.00 51.75 71 THR A CA 1
ATOM 532 C C . THR A 1 71 ? -18.526 9.408 34.670 1.00 51.75 71 THR A C 1
ATOM 534 O O . THR A 1 71 ? -17.320 9.705 34.543 1.00 51.75 71 THR A O 1
#

Sequence (71 aa):
RRRLRPILMTTATTCLGMLPIAMALGEGTEIQAPLARVVLGGMLISTLITLVLLPALYVLTDPKRLHIEPT

Radius of gyration: 19.17 Å; Cα contacts (8 Å, |Δi|>4): 15; chains: 1; bounding box: 34×24×58 Å

Solvent-accessible surface area (backbone atoms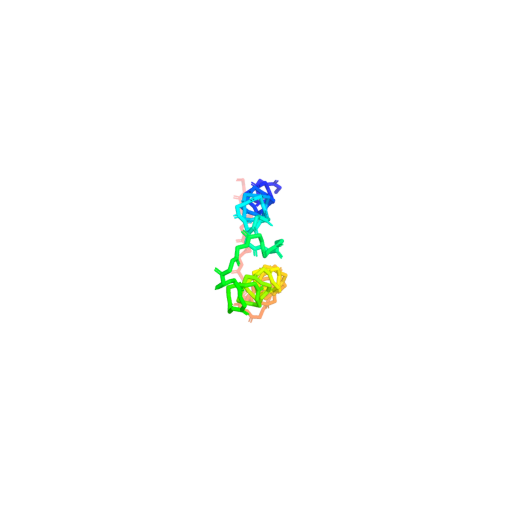 only — not comparable to full-atom values): 4330 Å² total; per-residue (Å²): 136,81,67,63,61,60,54,54,53,50,52,51,53,50,51,64,70,42,44,61,51,62,66,47,81,49,92,83,29,83,62,52,30,58,50,53,52,51,52,54,52,48,52,55,50,50,50,54,46,47,68,51,47,52,55,50,46,47,65,72,66,54,66,92,80,76,89,81,78,83,135

Secondary structure (DSSP, 8-state):
--SHHHHHHHHHHHHHHHHHHHTT-STTTTTHHHHHHHHHHHHHHHHHHHHHHHHHHHHHH--S-------